Protein AF-A0A7S1BL38-F1 (afdb_monomer_lite)

Secondary structure (DSSP, 8-state):
-HHHHHHHHHHHHHHHHHHHHHHHHHHHHTTTTGGGTTTSS---PPPP-PPTTEEESSSS--SGGGEEEPTTEEEETTEEEE---S-PPPTTEEESSSS--SGGGEEEPTTEEEETTEEEE--PPPPP------

pLDDT: mean 82.07, std 13.53, range [48.16, 95.75]

Organism: NCBI:txid216773

Foldseek 3Di:
DVVVVVVVVVVVVVVVVVVVCVVVVVVVVVPVVVVPPVVPPPPCPDQDDAAPQWDACDPGDNANVRIDGHPQWDDDPSHTHGNDLCDDEAPQWDACDPNCNDLVRIDGDPQWDDDPSHTDGDDDPPDPPPPPPD

Radius of gyration: 43.75 Å; chains: 1; bounding box: 130×23×107 Å

Sequence (134 aa):
DELKWKKTVFILFTVLFALVCLVIGSLYLFKDEIKTITTGLTNSQPPYQCPGNSSRTIAEPASFNDCNCYTGHQRENDKCTKFVEKYKCPSNSAPTTIETASSEDCDCYDGYQRENGKCTMIETPPEPDVDYNS

Structure (mmCIF, N/CA/C/O backbone):
data_AF-A0A7S1BL38-F1
#
_entry.id   AF-A0A7S1BL38-F1
#
loop_
_atom_site.group_PDB
_atom_site.id
_atom_site.type_symbol
_atom_site.label_atom_id
_atom_site.label_alt_id
_atom_site.label_comp_id
_atom_site.label_asym_id
_atom_site.label_entity_id
_atom_site.label_seq_id
_atom_site.pdbx_PDB_ins_code
_atom_site.Cartn_x
_atom_site.Cartn_y
_atom_site.Cartn_z
_atom_site.occupancy
_atom_site.B_iso_or_equiv
_atom_site.auth_seq_id
_atom_site.auth_comp_id
_atom_site.auth_asym_id
_atom_site.auth_atom_id
_atom_site.pdbx_PDB_model_num
ATOM 1 N N . ASP A 1 1 ? 76.730 8.665 -55.260 1.00 69.12 1 ASP A N 1
ATOM 2 C CA . ASP A 1 1 ? 75.263 8.501 -55.414 1.00 69.12 1 ASP A CA 1
ATOM 3 C C . ASP A 1 1 ? 74.547 7.777 -54.275 1.00 69.12 1 ASP A C 1
ATOM 5 O O . ASP A 1 1 ? 73.385 8.076 -54.018 1.00 69.12 1 ASP A O 1
ATOM 9 N N . GLU A 1 2 ? 75.224 6.920 -53.509 1.00 75.44 2 GLU A N 1
ATOM 10 C CA . GLU A 1 2 ? 74.618 6.151 -52.407 1.00 75.44 2 GLU A CA 1
ATOM 11 C C . GLU A 1 2 ? 73.951 7.015 -51.309 1.00 75.44 2 GLU A C 1
ATOM 13 O O . GLU A 1 2 ? 72.876 6.692 -50.804 1.00 75.44 2 GLU A O 1
ATOM 18 N N . LEU A 1 3 ? 74.543 8.170 -50.978 1.00 76.62 3 LEU A N 1
ATOM 19 C CA . LEU A 1 3 ? 74.015 9.080 -49.954 1.00 76.62 3 LEU A CA 1
ATOM 20 C C . LEU A 1 3 ? 72.719 9.793 -50.387 1.00 76.62 3 LEU A C 1
ATOM 22 O O . LEU A 1 3 ? 71.887 10.115 -49.540 1.00 76.62 3 LEU A O 1
ATOM 26 N N . LYS A 1 4 ? 72.527 10.032 -51.694 1.00 79.38 4 LYS A N 1
ATOM 27 C CA . LYS A 1 4 ? 71.291 10.637 -52.221 1.00 79.38 4 LYS A CA 1
ATOM 28 C C . LYS A 1 4 ? 70.135 9.646 -52.131 1.00 79.38 4 LYS A C 1
ATOM 30 O O . LYS A 1 4 ? 69.072 10.007 -51.640 1.00 79.38 4 LYS A O 1
ATOM 35 N N . TRP A 1 5 ? 70.378 8.388 -52.499 1.00 83.69 5 TRP A N 1
ATOM 36 C CA . TRP A 1 5 ? 69.370 7.333 -52.422 1.00 83.69 5 TRP A CA 1
ATOM 37 C C . TRP A 1 5 ? 68.932 7.049 -50.977 1.00 83.69 5 TRP A C 1
ATOM 39 O O . TRP A 1 5 ? 67.735 7.008 -50.705 1.00 83.69 5 TRP A O 1
ATOM 49 N N . LYS A 1 6 ? 69.870 6.990 -50.017 1.00 84.88 6 LYS A N 1
ATOM 50 C CA . LYS A 1 6 ? 69.536 6.821 -48.587 1.00 84.88 6 LYS A CA 1
ATOM 51 C C . LYS A 1 6 ? 68.657 7.952 -48.044 1.00 84.88 6 LYS A C 1
ATOM 53 O O . LYS A 1 6 ? 67.711 7.683 -47.310 1.00 84.88 6 LYS A O 1
ATOM 58 N N . LYS A 1 7 ? 68.922 9.206 -48.432 1.00 84.94 7 LYS A N 1
ATOM 59 C CA . LYS A 1 7 ? 68.089 10.356 -48.034 1.00 84.94 7 LYS A CA 1
ATOM 60 C C . LYS A 1 7 ? 66.689 10.280 -48.640 1.00 84.94 7 LYS A C 1
ATOM 62 O O . LYS A 1 7 ? 65.720 10.511 -47.929 1.00 84.94 7 LYS A O 1
ATOM 67 N N . THR A 1 8 ? 66.571 9.912 -49.914 1.00 89.44 8 THR A N 1
ATOM 68 C CA . THR A 1 8 ? 65.267 9.747 -50.571 1.00 89.44 8 THR A CA 1
ATOM 69 C C . THR A 1 8 ? 64.448 8.627 -49.934 1.00 89.44 8 THR A C 1
ATOM 71 O O . THR A 1 8 ? 63.275 8.831 -49.639 1.00 89.44 8 THR A O 1
ATOM 74 N N . VAL A 1 9 ? 65.062 7.474 -49.651 1.00 88.56 9 VAL A N 1
ATOM 75 C CA . VAL A 1 9 ? 64.390 6.352 -48.975 1.00 88.56 9 VAL A CA 1
ATOM 76 C C . VAL A 1 9 ? 63.947 6.747 -47.567 1.00 88.56 9 VAL A C 1
ATOM 78 O O . VAL A 1 9 ? 62.822 6.446 -47.177 1.00 88.56 9 VAL A O 1
ATOM 81 N N . PHE A 1 10 ? 64.784 7.478 -46.827 1.00 88.44 10 PHE A N 1
ATOM 82 C CA . PHE A 1 10 ? 64.434 7.955 -45.491 1.00 88.44 10 PHE A CA 1
ATOM 83 C C . PHE A 1 10 ? 63.239 8.918 -45.518 1.00 88.44 10 PHE A C 1
ATOM 85 O O . PHE A 1 10 ? 62.321 8.766 -44.721 1.00 88.44 10 PHE A O 1
ATOM 92 N N . ILE A 1 11 ? 63.205 9.857 -46.471 1.00 90.75 11 ILE A N 1
ATOM 93 C CA . ILE A 1 11 ? 62.085 10.799 -46.634 1.00 90.75 11 ILE A CA 1
ATOM 94 C C . ILE A 1 11 ? 60.797 10.065 -47.029 1.00 90.75 11 ILE A C 1
ATOM 96 O O . ILE A 1 11 ? 59.732 10.352 -46.493 1.00 90.75 11 ILE A O 1
ATOM 100 N N . LEU A 1 12 ? 60.874 9.090 -47.938 1.00 90.44 12 LEU A N 1
ATOM 101 C CA . LEU A 1 12 ? 59.700 8.303 -48.322 1.00 90.44 12 LEU A CA 1
ATOM 102 C C . LEU A 1 12 ? 59.161 7.485 -47.143 1.00 90.44 12 LEU A C 1
ATOM 104 O O . LEU A 1 12 ? 57.949 7.412 -46.955 1.00 90.44 12 LEU A O 1
ATOM 108 N N . PHE A 1 13 ? 60.047 6.919 -46.319 1.00 90.69 13 PHE A N 1
ATOM 109 C CA . PHE A 1 13 ? 59.653 6.153 -45.142 1.00 90.69 13 PHE A CA 1
ATOM 110 C C . PHE A 1 13 ? 58.996 7.031 -44.070 1.00 90.69 13 PHE A C 1
ATOM 112 O O . PHE A 1 13 ? 57.972 6.644 -43.511 1.00 90.69 13 PHE A O 1
ATOM 119 N N . THR A 1 14 ? 59.525 8.231 -43.809 1.00 89.56 14 THR A N 1
ATOM 120 C CA . THR A 1 14 ? 58.921 9.151 -42.832 1.00 89.56 14 THR A CA 1
ATOM 121 C C . THR A 1 14 ? 57.570 9.686 -43.298 1.00 89.56 14 THR A C 1
ATOM 123 O O . THR A 1 14 ? 56.646 9.770 -42.490 1.00 89.56 14 THR A O 1
ATOM 126 N N . VAL A 1 15 ? 57.413 9.983 -44.592 1.00 92.56 15 VAL A N 1
ATOM 127 C CA . VAL A 1 15 ? 56.125 10.407 -45.167 1.00 92.56 15 VAL A CA 1
ATOM 128 C C . VAL A 1 15 ? 55.100 9.275 -45.104 1.00 92.56 15 VAL A C 1
ATOM 130 O O . VAL A 1 15 ? 53.965 9.502 -44.689 1.00 92.56 15 VAL A O 1
ATOM 133 N N . LEU A 1 16 ? 55.496 8.044 -45.446 1.00 91.81 16 LEU A N 1
ATOM 134 C CA . LEU A 1 16 ? 54.619 6.876 -45.350 1.00 91.81 16 LEU A CA 1
ATOM 135 C C . LEU A 1 16 ? 54.170 6.638 -43.902 1.00 91.81 16 LEU A C 1
ATOM 137 O O . LEU A 1 16 ? 52.984 6.445 -43.648 1.00 91.81 16 LEU A O 1
ATOM 141 N N . PHE A 1 17 ? 55.103 6.702 -42.951 1.00 89.00 17 PHE A N 1
ATOM 142 C CA . PHE A 1 17 ? 54.802 6.528 -41.533 1.00 89.00 17 PHE A CA 1
ATOM 143 C C . PHE A 1 17 ? 53.845 7.611 -41.015 1.00 89.00 17 PHE A C 1
ATOM 145 O O . PHE A 1 17 ? 52.877 7.294 -40.330 1.00 89.00 17 PHE A O 1
ATOM 152 N N . ALA A 1 18 ? 54.051 8.873 -41.403 1.00 89.62 18 ALA A N 1
ATOM 153 C CA . ALA A 1 18 ? 53.160 9.971 -41.035 1.00 89.62 18 ALA A CA 1
ATOM 154 C C . ALA A 1 18 ? 51.734 9.778 -41.585 1.00 89.62 18 ALA A C 1
ATOM 156 O O . ALA A 1 18 ? 50.765 9.991 -40.858 1.00 89.62 18 ALA A O 1
ATOM 157 N N . LEU A 1 19 ? 51.591 9.321 -42.834 1.00 90.19 19 LEU A N 1
ATOM 158 C CA . LEU A 1 19 ? 50.282 9.022 -43.428 1.00 90.19 19 LEU A CA 1
ATOM 159 C C . LEU A 1 19 ? 49.582 7.860 -42.714 1.00 90.19 19 LEU A C 1
ATOM 161 O O . LEU A 1 19 ? 48.391 7.952 -42.422 1.00 90.19 19 LEU A O 1
ATOM 165 N N . VAL A 1 20 ? 50.318 6.798 -42.376 1.00 90.62 20 VAL A N 1
ATOM 166 C CA . VAL A 1 20 ? 49.786 5.668 -41.602 1.00 90.62 20 VAL A CA 1
ATOM 167 C C . VAL A 1 20 ? 49.323 6.132 -40.218 1.00 90.62 20 VAL A C 1
ATOM 169 O O . VAL A 1 20 ? 48.214 5.797 -39.808 1.00 90.62 20 VAL A O 1
ATOM 172 N N . CYS A 1 21 ? 50.110 6.958 -39.525 1.00 86.38 21 CYS A N 1
ATOM 173 C CA . CYS A 1 21 ? 49.725 7.541 -38.240 1.00 86.38 21 CYS A CA 1
ATOM 174 C C . CYS A 1 21 ? 48.474 8.423 -38.334 1.00 86.38 21 CYS A C 1
ATOM 176 O O . CYS A 1 21 ? 47.640 8.362 -37.435 1.00 86.38 21 CYS A O 1
ATOM 178 N N . LEU A 1 22 ? 48.310 9.206 -39.406 1.00 84.81 22 LEU A N 1
ATOM 179 C CA . LEU A 1 22 ? 47.111 10.023 -39.616 1.00 84.81 22 LEU A CA 1
ATOM 180 C C . LEU A 1 22 ? 45.867 9.155 -39.835 1.00 84.81 22 LEU A C 1
ATOM 182 O O . LEU A 1 22 ? 44.858 9.369 -39.171 1.00 84.81 22 LEU A O 1
ATOM 186 N N . VAL A 1 23 ? 45.950 8.135 -40.695 1.00 84.31 23 VAL A N 1
ATOM 187 C CA . VAL A 1 23 ? 44.824 7.222 -40.959 1.00 84.31 23 VAL A CA 1
ATOM 188 C C . VAL A 1 23 ? 44.440 6.446 -39.699 1.00 84.31 23 VAL A C 1
ATOM 190 O O . VAL A 1 23 ? 43.263 6.372 -39.346 1.00 84.31 23 VAL A O 1
ATOM 193 N N . ILE A 1 24 ? 45.429 5.900 -38.988 1.00 80.44 24 ILE A N 1
ATOM 194 C CA . ILE A 1 24 ? 45.207 5.148 -37.751 1.00 80.44 24 ILE A CA 1
ATOM 195 C C . ILE A 1 24 ? 44.668 6.069 -36.644 1.00 80.44 24 ILE A C 1
ATOM 197 O O . ILE A 1 24 ? 43.720 5.698 -35.957 1.00 80.44 24 ILE A O 1
ATOM 201 N N . GLY A 1 25 ? 45.214 7.278 -36.490 1.00 76.81 25 GLY A N 1
ATOM 202 C CA . GLY A 1 25 ? 44.745 8.270 -35.518 1.00 76.81 25 GLY A CA 1
ATOM 203 C C . GLY A 1 25 ? 43.297 8.700 -35.760 1.00 76.81 25 GLY A C 1
ATOM 204 O O . GLY A 1 25 ? 42.510 8.749 -34.816 1.00 76.81 25 GLY A O 1
ATOM 205 N N . SER A 1 26 ? 42.907 8.920 -37.021 1.00 74.69 26 SER A N 1
ATOM 206 C CA . SER A 1 26 ? 41.509 9.172 -37.391 1.00 74.69 26 SER A CA 1
ATOM 207 C C . SER A 1 26 ? 40.602 7.983 -37.054 1.00 74.69 26 SER A C 1
ATOM 209 O O . SER A 1 26 ? 39.519 8.182 -36.513 1.00 74.69 26 SER A O 1
ATOM 211 N N . LEU A 1 27 ? 41.048 6.746 -37.289 1.00 66.44 27 LEU A N 1
ATOM 212 C CA . LEU A 1 27 ? 40.311 5.532 -36.909 1.00 66.44 27 LEU A CA 1
ATOM 213 C C . LEU A 1 27 ? 40.114 5.395 -35.391 1.00 66.44 27 LEU A C 1
ATOM 215 O O . LEU A 1 27 ? 39.056 4.941 -34.957 1.00 66.44 27 LEU A O 1
ATOM 219 N N . TYR A 1 28 ? 41.101 5.794 -34.582 1.00 66.12 28 TYR A N 1
ATOM 220 C CA . TYR A 1 28 ? 40.964 5.797 -33.123 1.00 66.12 28 TYR A CA 1
ATOM 221 C C . TYR A 1 28 ? 40.004 6.885 -32.631 1.00 66.12 28 TYR A C 1
ATOM 223 O O . TYR A 1 28 ? 39.190 6.599 -31.758 1.00 66.12 28 TYR A O 1
ATOM 231 N N . LEU A 1 29 ? 40.022 8.080 -33.234 1.00 60.00 29 LEU A N 1
ATOM 232 C CA . LEU A 1 29 ? 39.081 9.157 -32.895 1.00 60.00 29 LEU A CA 1
ATOM 233 C C . LEU A 1 29 ? 37.619 8.798 -33.215 1.00 60.00 29 LEU A C 1
ATOM 235 O O . LEU A 1 29 ? 36.723 9.199 -32.482 1.00 60.00 29 LEU A O 1
ATOM 239 N N . PHE A 1 30 ? 37.364 7.985 -34.245 1.00 55.50 30 PHE A N 1
ATOM 240 C CA . PHE A 1 30 ? 36.009 7.523 -34.580 1.00 55.50 30 PHE A CA 1
ATOM 241 C C . PHE A 1 30 ? 35.481 6.382 -33.693 1.00 55.50 30 PHE A C 1
ATOM 243 O O . PHE A 1 30 ? 34.293 6.061 -33.751 1.00 55.50 30 PHE A O 1
ATOM 250 N N . LYS A 1 31 ? 36.321 5.741 -32.870 1.00 55.09 31 LYS A N 1
ATOM 251 C CA . LYS A 1 31 ? 35.898 4.581 -32.066 1.00 55.09 31 LYS A CA 1
ATOM 252 C C . LYS A 1 31 ? 35.133 4.968 -30.796 1.00 55.09 31 LYS A C 1
ATOM 254 O O . LYS A 1 31 ? 34.342 4.159 -30.308 1.00 55.09 31 LYS A O 1
ATOM 259 N N . ASP A 1 32 ? 35.319 6.189 -30.300 1.00 53.81 32 ASP A N 1
ATOM 260 C CA . ASP A 1 32 ? 34.700 6.645 -29.051 1.00 53.81 32 ASP A CA 1
ATOM 261 C C . ASP A 1 32 ? 33.275 7.203 -29.230 1.00 53.81 32 ASP A C 1
ATOM 263 O O . ASP A 1 32 ? 32.507 7.198 -28.270 1.00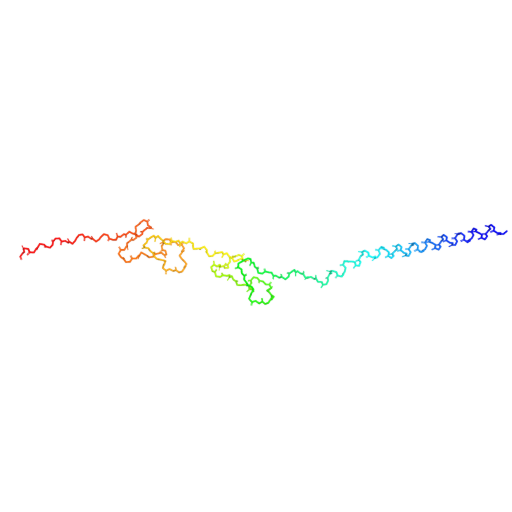 53.81 32 ASP A O 1
ATOM 267 N N . GLU A 1 33 ? 32.849 7.560 -30.449 1.00 53.25 33 GLU A N 1
ATOM 268 C CA . GLU A 1 33 ? 31.472 8.034 -30.695 1.00 53.25 33 GLU A CA 1
ATOM 269 C C . GLU A 1 33 ? 30.453 6.912 -30.978 1.00 53.25 33 GLU A C 1
ATOM 271 O O . GLU A 1 33 ? 29.252 7.098 -30.778 1.00 53.25 33 GLU A O 1
ATOM 276 N N . ILE A 1 34 ? 30.887 5.708 -31.374 1.00 53.75 34 ILE A N 1
ATOM 277 C CA . ILE A 1 34 ? 29.954 4.606 -31.703 1.00 53.75 34 ILE A CA 1
ATOM 278 C C . ILE A 1 34 ? 29.446 3.879 -30.443 1.00 53.75 34 ILE A C 1
ATOM 280 O O . ILE A 1 34 ? 28.415 3.205 -30.480 1.00 53.75 34 ILE A O 1
ATOM 284 N N . LYS A 1 35 ? 30.092 4.056 -29.282 1.00 51.72 35 LYS A N 1
ATOM 285 C CA . LYS A 1 35 ? 29.605 3.475 -28.015 1.00 51.72 35 LYS A CA 1
ATOM 286 C C . LYS A 1 35 ? 28.278 4.070 -27.530 1.00 51.72 35 LYS A C 1
ATOM 288 O O . LYS A 1 35 ? 27.624 3.444 -26.702 1.00 51.72 35 LYS A O 1
ATOM 293 N N . THR A 1 36 ? 27.866 5.220 -28.057 1.00 48.66 36 THR A N 1
ATOM 294 C CA . THR A 1 36 ? 26.677 5.945 -27.582 1.00 48.66 36 THR A CA 1
ATOM 295 C C . THR A 1 36 ? 25.423 5.665 -28.419 1.00 48.66 36 THR A C 1
ATOM 297 O O . THR A 1 36 ? 24.316 5.950 -27.977 1.00 48.66 36 THR A O 1
ATOM 300 N N . ILE A 1 37 ? 25.551 5.070 -29.612 1.00 51.44 37 ILE A N 1
ATOM 301 C CA . ILE A 1 37 ? 24.402 4.866 -30.517 1.00 51.44 37 ILE A CA 1
ATOM 302 C C . ILE A 1 37 ? 23.727 3.501 -30.292 1.00 51.44 37 ILE A C 1
ATOM 304 O O . ILE A 1 37 ? 22.515 3.375 -30.456 1.00 51.44 37 ILE A O 1
ATOM 308 N N . THR A 1 38 ? 24.454 2.487 -29.812 1.00 48.38 38 THR A N 1
ATOM 309 C CA . THR A 1 38 ? 23.863 1.160 -29.533 1.00 48.38 38 THR A CA 1
ATOM 310 C C . THR A 1 38 ? 23.076 1.110 -28.216 1.00 48.38 38 THR A C 1
ATOM 312 O O . THR A 1 38 ? 22.296 0.188 -28.003 1.00 48.38 38 THR A O 1
ATOM 315 N N . THR A 1 39 ? 23.207 2.111 -27.342 1.00 48.91 39 THR A N 1
ATOM 316 C CA . THR A 1 39 ? 22.410 2.231 -26.106 1.00 48.91 39 THR A CA 1
ATOM 317 C C . THR A 1 39 ? 21.172 3.124 -26.261 1.00 48.91 39 THR A C 1
ATOM 319 O O . THR A 1 39 ? 20.431 3.302 -25.300 1.00 48.91 39 THR A O 1
ATOM 322 N N . GLY A 1 40 ? 20.910 3.661 -27.461 1.00 48.16 40 GLY A N 1
ATOM 323 C CA . GLY A 1 40 ? 19.794 4.578 -27.731 1.00 48.16 40 GLY A CA 1
ATOM 324 C C . GLY A 1 40 ? 18.488 3.935 -28.221 1.00 48.16 40 GLY A C 1
ATOM 325 O O . GLY A 1 40 ? 17.488 4.636 -28.337 1.00 48.16 40 GLY A O 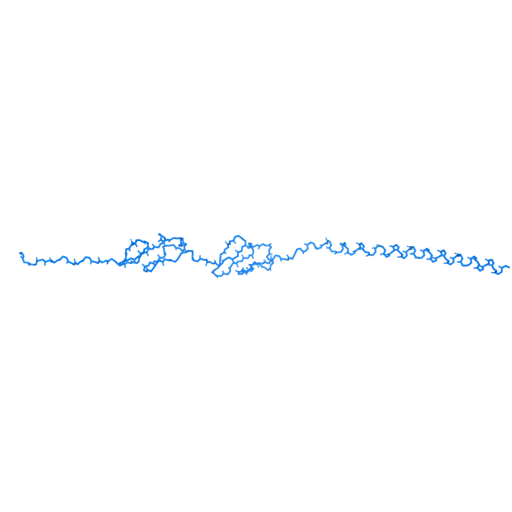1
ATOM 326 N N . LEU A 1 41 ? 18.463 2.626 -28.513 1.00 51.81 41 LEU A N 1
ATOM 327 C CA . LEU A 1 41 ? 17.259 1.926 -29.011 1.00 51.81 41 LEU A CA 1
ATOM 328 C C . LEU A 1 41 ? 16.530 1.083 -27.965 1.00 51.81 41 LEU A C 1
ATOM 330 O O . LEU A 1 41 ? 15.456 0.554 -28.239 1.00 51.81 41 LEU A O 1
ATOM 334 N N . THR A 1 42 ? 17.048 1.010 -26.746 1.00 50.72 42 THR A N 1
ATOM 335 C CA . THR A 1 42 ? 16.258 0.559 -25.607 1.00 50.72 42 THR A CA 1
ATOM 336 C C . THR A 1 42 ? 16.124 1.739 -24.669 1.00 50.72 42 THR A C 1
ATOM 338 O O . THR A 1 42 ? 16.883 1.882 -23.712 1.00 50.72 42 THR A O 1
ATOM 341 N N . ASN A 1 43 ? 15.110 2.571 -24.913 1.00 52.12 43 ASN A N 1
ATOM 342 C CA . ASN A 1 43 ? 14.457 3.327 -23.847 1.00 52.12 43 ASN A CA 1
ATOM 343 C C . ASN A 1 43 ? 13.777 2.317 -22.897 1.00 52.12 43 ASN A C 1
ATOM 345 O O . ASN A 1 43 ? 12.561 2.287 -22.749 1.00 52.12 43 ASN A O 1
ATOM 349 N N . SER A 1 44 ? 14.558 1.384 -22.345 1.00 61.12 44 SER A N 1
ATOM 350 C CA . SER A 1 44 ? 14.107 0.410 -21.374 1.00 61.12 44 SER A CA 1
ATOM 351 C C . SER A 1 44 ? 14.207 1.107 -20.036 1.00 61.12 44 SER A C 1
ATOM 353 O O . SER A 1 44 ? 15.146 0.896 -19.263 1.00 61.12 44 SER A O 1
ATOM 355 N N . GLN A 1 45 ? 13.239 1.982 -19.766 1.00 65.62 45 GLN A N 1
ATOM 356 C CA . GLN A 1 45 ? 12.912 2.211 -18.372 1.00 65.62 45 GLN A CA 1
ATOM 357 C C . GLN A 1 45 ? 12.718 0.835 -17.723 1.00 65.62 45 GLN A C 1
ATOM 359 O O . GLN A 1 45 ? 12.141 -0.059 -18.358 1.00 65.62 45 GLN A O 1
ATOM 364 N N . PRO A 1 46 ? 13.264 0.618 -16.516 1.00 77.50 46 PRO A N 1
ATOM 365 C CA . PRO A 1 46 ? 13.053 -0.641 -15.828 1.00 77.50 46 PRO A CA 1
ATOM 366 C C . PRO A 1 46 ? 11.543 -0.906 -15.759 1.00 77.50 46 PRO A C 1
ATOM 368 O O . PRO A 1 46 ? 10.780 0.045 -15.552 1.00 77.50 46 PRO A O 1
ATOM 371 N N . PRO A 1 47 ? 11.105 -2.160 -15.970 1.00 83.88 47 PRO A N 1
ATOM 372 C CA . PRO A 1 47 ? 9.690 -2.491 -15.912 1.00 83.88 47 PRO A CA 1
ATOM 373 C C . PRO A 1 47 ? 9.133 -2.022 -14.571 1.00 83.88 47 PRO A C 1
ATOM 375 O O . PRO A 1 47 ? 9.788 -2.177 -13.534 1.00 83.88 47 PRO A O 1
ATOM 378 N N . TYR A 1 48 ? 7.953 -1.405 -14.608 1.00 90.81 48 TYR A N 1
ATOM 379 C CA . TYR A 1 48 ? 7.314 -0.888 -13.409 1.00 90.81 48 TYR A CA 1
ATOM 380 C C . TYR A 1 48 ? 7.162 -2.019 -12.382 1.00 90.81 48 TYR A C 1
ATOM 382 O O . TYR A 1 48 ? 6.816 -3.151 -12.717 1.00 90.81 48 TYR A O 1
ATOM 390 N N . GLN A 1 49 ? 7.467 -1.723 -11.119 1.00 93.75 49 GLN A N 1
ATOM 391 C CA . GLN A 1 49 ? 7.345 -2.678 -10.023 1.00 93.75 49 GLN A CA 1
ATOM 392 C C . GLN A 1 49 ? 6.280 -2.197 -9.051 1.00 93.75 49 GLN A C 1
ATOM 394 O O . GLN A 1 49 ? 6.267 -1.033 -8.648 1.00 93.75 49 GLN A O 1
ATOM 399 N N . CYS A 1 50 ? 5.404 -3.118 -8.659 1.00 93.56 50 CYS A N 1
ATOM 400 C CA . CYS A 1 50 ? 4.395 -2.849 -7.651 1.00 93.56 50 CYS A CA 1
ATOM 401 C C . CYS A 1 50 ? 5.053 -2.424 -6.323 1.00 93.56 50 CYS A C 1
ATOM 403 O O . CYS A 1 50 ? 6.074 -2.998 -5.931 1.00 93.56 50 CYS A O 1
ATOM 405 N N . PRO A 1 51 ? 4.489 -1.428 -5.617 1.00 93.25 51 PRO A N 1
ATOM 406 C CA . PRO A 1 51 ? 5.048 -0.935 -4.365 1.00 93.25 51 PRO A CA 1
ATOM 407 C C . PRO A 1 51 ? 4.970 -1.989 -3.249 1.00 93.25 51 PRO A C 1
ATOM 409 O O . PRO A 1 51 ? 4.289 -3.010 -3.361 1.00 93.25 51 PRO A O 1
ATOM 412 N N . GLY A 1 52 ? 5.647 -1.730 -2.129 1.00 94.00 52 GLY A N 1
ATOM 413 C CA . GLY A 1 52 ? 5.576 -2.600 -0.952 1.00 94.00 52 GLY A CA 1
ATOM 414 C C . GLY A 1 52 ? 4.133 -2.865 -0.496 1.00 94.00 52 GLY A C 1
ATOM 415 O O . GLY A 1 52 ? 3.255 -2.017 -0.652 1.00 94.00 52 GLY A O 1
ATOM 416 N N . ASN A 1 53 ? 3.901 -4.047 0.081 1.00 94.56 53 ASN A N 1
ATOM 417 C CA . ASN A 1 53 ? 2.587 -4.529 0.535 1.00 94.56 53 ASN A CA 1
ATOM 418 C C . ASN A 1 53 ? 1.528 -4.675 -0.573 1.00 94.56 53 ASN A C 1
ATOM 420 O O . ASN A 1 53 ? 0.325 -4.593 -0.313 1.00 94.56 53 ASN A O 1
ATOM 424 N N . SER A 1 54 ? 1.972 -4.909 -1.806 1.00 95.50 54 SER A N 1
ATOM 425 C CA . SER A 1 54 ? 1.102 -5.175 -2.945 1.00 95.50 54 SER A CA 1
ATOM 426 C C . SER A 1 54 ? 1.624 -6.329 -3.798 1.00 95.50 54 SER A C 1
ATOM 428 O O . SER A 1 54 ? 2.770 -6.763 -3.658 1.00 95.50 54 SER A O 1
ATOM 430 N N . SER A 1 55 ? 0.762 -6.842 -4.669 1.00 95.44 55 SER A N 1
ATOM 431 C CA . SER A 1 55 ? 1.060 -7.913 -5.617 1.00 95.44 55 SER A CA 1
ATOM 432 C C . SER A 1 55 ? 0.584 -7.537 -7.011 1.00 95.44 55 SER A C 1
ATOM 434 O O . SER A 1 55 ? -0.427 -6.857 -7.162 1.00 95.44 55 SER A O 1
ATOM 436 N N . ARG A 1 56 ? 1.313 -7.979 -8.036 1.00 95.25 56 ARG A N 1
ATOM 437 C CA . ARG A 1 56 ? 0.923 -7.772 -9.434 1.00 95.25 56 ARG A CA 1
ATOM 438 C C . ARG A 1 56 ? -0.333 -8.582 -9.768 1.00 95.25 56 ARG A C 1
ATOM 440 O O . ARG A 1 56 ? -0.409 -9.760 -9.423 1.00 95.25 56 ARG A O 1
ATOM 447 N N . THR A 1 57 ? -1.291 -7.963 -10.449 1.00 94.62 57 THR A N 1
ATOM 448 C CA . THR A 1 57 ? -2.491 -8.642 -10.971 1.00 94.62 57 THR A CA 1
ATOM 449 C C . THR A 1 57 ? -2.248 -9.246 -12.353 1.00 94.62 57 THR A C 1
ATOM 451 O O . THR A 1 57 ? -2.907 -10.212 -12.729 1.00 94.62 57 THR A O 1
ATOM 454 N N . ILE A 1 58 ? -1.264 -8.714 -13.082 1.00 93.50 58 ILE A N 1
ATOM 455 C CA . ILE A 1 58 ? -0.823 -9.175 -14.402 1.00 93.50 58 ILE A CA 1
ATOM 456 C C . ILE A 1 58 ? 0.682 -9.478 -14.400 1.00 93.50 58 ILE A C 1
ATOM 458 O O . ILE A 1 58 ? 1.406 -9.107 -13.476 1.00 93.50 58 ILE A O 1
ATOM 462 N N . ALA A 1 59 ? 1.168 -10.178 -15.428 1.00 91.06 59 ALA A N 1
ATOM 463 C CA . ALA A 1 59 ? 2.568 -10.605 -15.511 1.00 91.06 59 ALA A CA 1
ATOM 464 C C . ALA A 1 59 ? 3.552 -9.420 -15.535 1.00 91.06 59 ALA A C 1
ATOM 466 O O . ALA A 1 59 ? 4.567 -9.447 -14.830 1.00 91.06 59 ALA A O 1
ATOM 467 N N . GLU A 1 60 ? 3.202 -8.387 -16.302 1.00 91.38 60 GLU A N 1
ATOM 468 C CA . GLU A 1 60 ? 3.999 -7.187 -16.546 1.00 91.38 60 GLU A CA 1
ATOM 469 C C . GLU A 1 60 ? 3.167 -5.951 -16.185 1.00 91.38 60 GLU A C 1
ATOM 471 O O . GLU A 1 60 ? 2.428 -5.439 -17.025 1.00 91.38 60 GLU A O 1
ATOM 476 N N . PRO A 1 61 ? 3.206 -5.505 -14.919 1.00 93.38 61 PRO A N 1
ATOM 477 C CA . PRO A 1 61 ? 2.476 -4.317 -14.512 1.00 93.38 61 PRO A CA 1
ATOM 478 C C . PRO A 1 61 ? 3.085 -3.086 -15.192 1.00 93.38 61 PRO A C 1
ATOM 480 O O . PRO A 1 61 ? 4.302 -2.910 -15.195 1.00 93.38 61 PRO A O 1
ATOM 483 N N . ALA A 1 62 ? 2.238 -2.233 -15.762 1.00 91.94 62 ALA A N 1
ATOM 484 C CA . ALA A 1 62 ? 2.648 -0.971 -16.374 1.00 91.94 62 ALA A CA 1
ATOM 485 C C . ALA A 1 62 ? 2.484 0.203 -15.399 1.00 91.94 62 ALA A C 1
ATOM 487 O O . ALA A 1 62 ? 3.123 1.244 -15.547 1.00 91.94 62 ALA A O 1
ATOM 488 N N . SER A 1 63 ? 1.612 0.042 -14.402 1.00 93.25 63 SER A N 1
ATOM 489 C CA . SER A 1 63 ? 1.261 1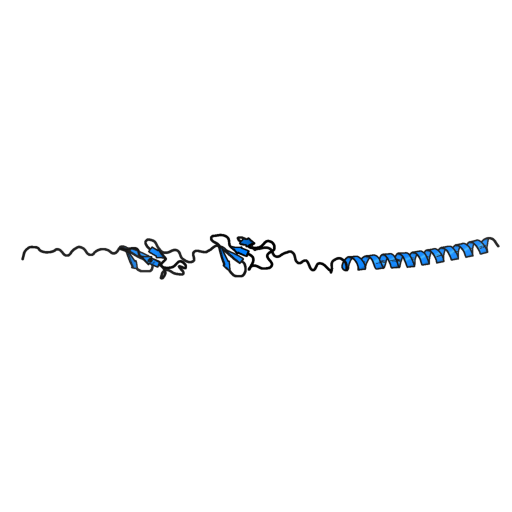.079 -13.441 1.00 93.25 63 SER A CA 1
ATOM 490 C C . SER A 1 63 ? 0.788 0.494 -12.113 1.00 93.25 63 SER A C 1
ATOM 492 O O . SER A 1 63 ? 0.571 -0.709 -11.974 1.00 93.25 63 SER A O 1
ATOM 494 N N . PHE A 1 64 ? 0.533 1.363 -11.134 1.00 94.00 64 PHE A N 1
ATOM 495 C CA . PHE A 1 64 ? -0.023 0.935 -9.853 1.00 94.00 64 PHE A CA 1
ATOM 496 C C . PHE A 1 64 ? -1.423 0.315 -9.985 1.00 94.00 64 PHE A C 1
ATOM 498 O O . PHE A 1 64 ? -1.858 -0.393 -9.083 1.00 94.00 64 PHE A O 1
ATOM 505 N N . ASN A 1 65 ? -2.155 0.590 -11.075 1.00 94.25 65 ASN A N 1
ATOM 506 C CA . ASN A 1 65 ? -3.477 -0.006 -11.320 1.00 94.25 65 ASN A CA 1
ATOM 507 C C . ASN A 1 65 ? -3.396 -1.510 -11.586 1.00 94.25 65 ASN A C 1
ATOM 509 O O . ASN A 1 65 ? -4.371 -2.225 -11.380 1.00 94.25 65 ASN A O 1
ATOM 513 N N . ASP A 1 66 ? -2.213 -1.978 -11.970 1.00 94.94 66 ASP A N 1
ATOM 514 C CA . ASP A 1 66 ? -1.905 -3.379 -12.225 1.00 94.94 66 ASP A CA 1
ATOM 515 C C . ASP A 1 66 ? -1.409 -4.096 -10.955 1.00 94.94 66 ASP A C 1
ATOM 517 O O . ASP A 1 66 ? -0.829 -5.185 -11.009 1.00 94.94 66 ASP A O 1
ATOM 521 N N . CYS A 1 67 ? -1.611 -3.469 -9.794 1.00 95.75 67 CYS A N 1
ATOM 522 C CA . CYS A 1 67 ? -1.209 -3.963 -8.488 1.00 95.75 67 CYS A CA 1
ATOM 523 C C . CY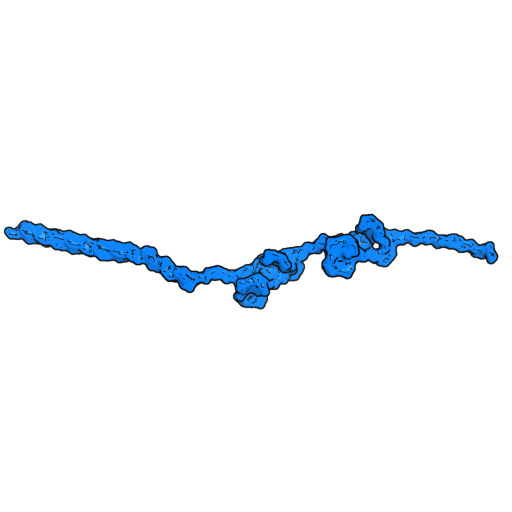S A 1 67 ? -2.415 -4.005 -7.545 1.00 95.75 67 CYS A C 1
ATOM 525 O O . CYS A 1 67 ? -3.236 -3.090 -7.514 1.00 95.75 67 CYS A O 1
ATOM 527 N N . ASN A 1 68 ? -2.490 -5.051 -6.728 1.00 95.38 68 ASN A N 1
ATOM 528 C CA . ASN A 1 68 ? -3.491 -5.211 -5.684 1.00 95.38 68 ASN A CA 1
ATOM 529 C C . ASN A 1 68 ? -2.826 -5.198 -4.303 1.00 95.38 68 ASN A C 1
ATOM 531 O O . ASN A 1 68 ? -1.825 -5.892 -4.094 1.00 95.38 68 ASN A O 1
ATOM 535 N N . CYS A 1 69 ? -3.364 -4.422 -3.361 1.00 95.75 69 CYS A N 1
ATOM 536 C CA . CYS A 1 69 ? -2.850 -4.373 -1.992 1.00 95.75 69 CYS A CA 1
ATOM 537 C C . CYS A 1 69 ? -3.143 -5.690 -1.257 1.00 95.75 69 CYS A C 1
ATOM 539 O O . CYS A 1 69 ? -4.188 -6.308 -1.462 1.00 95.75 69 CYS A O 1
ATOM 541 N N . TYR A 1 70 ? -2.229 -6.129 -0.388 1.00 94.12 70 TYR A N 1
ATOM 542 C CA . TYR A 1 70 ? -2.487 -7.290 0.466 1.00 94.12 70 TYR A CA 1
ATOM 543 C C . TYR A 1 70 ? -3.589 -7.007 1.493 1.00 94.12 70 TYR A C 1
ATOM 545 O O . TYR A 1 70 ? -3.865 -5.857 1.835 1.00 94.12 70 TYR A O 1
ATOM 553 N N . THR A 1 71 ? -4.189 -8.069 2.036 1.00 86.81 71 THR A N 1
ATOM 554 C CA . THR A 1 71 ? -5.205 -7.976 3.092 1.00 86.81 71 THR A CA 1
ATOM 555 C C . THR A 1 71 ? -4.731 -7.086 4.247 1.00 86.81 71 THR A C 1
ATOM 557 O O . THR A 1 71 ? -3.585 -7.177 4.696 1.00 86.81 71 THR A O 1
ATOM 560 N N . GLY A 1 72 ? -5.612 -6.199 4.715 1.00 83.75 72 GLY A N 1
ATOM 561 C CA . GLY A 1 72 ? -5.296 -5.224 5.763 1.00 83.75 72 GLY A CA 1
ATOM 562 C C . GLY A 1 72 ? -4.490 -4.011 5.286 1.00 83.75 72 GLY A C 1
ATOM 563 O O . GLY A 1 72 ? -4.003 -3.256 6.124 1.00 83.75 72 GLY A O 1
ATOM 564 N N . HIS A 1 73 ? -4.335 -3.814 3.973 1.00 89.31 73 HIS A N 1
ATOM 565 C CA . HIS A 1 73 ? -3.785 -2.600 3.371 1.00 89.31 73 HIS A CA 1
ATOM 566 C C . HIS A 1 73 ? -4.789 -1.996 2.384 1.00 89.31 73 HIS A C 1
ATOM 568 O O . HIS A 1 73 ? -5.532 -2.722 1.727 1.00 89.31 73 HIS A O 1
ATOM 574 N N . GLN A 1 74 ? -4.794 -0.671 2.270 1.00 89.25 74 GLN A N 1
ATOM 575 C CA . GLN A 1 74 ? -5.647 0.083 1.358 1.00 89.25 74 GLN A CA 1
ATOM 576 C C . GLN A 1 74 ? -4.817 0.961 0.423 1.00 89.25 74 GLN A C 1
ATOM 578 O O . GLN A 1 74 ? -3.638 1.229 0.663 1.00 89.25 74 GLN A O 1
ATOM 583 N N . ARG A 1 75 ? -5.449 1.400 -0.665 1.00 90.94 75 ARG A N 1
ATOM 584 C CA . ARG A 1 75 ? -4.812 2.200 -1.707 1.00 90.94 75 ARG A CA 1
ATOM 585 C C . ARG A 1 75 ? -4.839 3.680 -1.334 1.00 90.94 75 ARG A C 1
ATOM 587 O O . ARG A 1 75 ? -5.913 4.254 -1.203 1.00 90.94 75 ARG A O 1
ATOM 594 N N . GLU A 1 76 ? -3.671 4.299 -1.197 1.00 89.38 76 GLU A N 1
ATOM 595 C CA . GLU A 1 76 ? -3.544 5.703 -0.797 1.00 89.38 76 GLU A CA 1
ATOM 596 C C . GLU A 1 76 ? -2.292 6.335 -1.426 1.00 89.38 76 GLU A C 1
ATOM 598 O O . GLU A 1 76 ? -1.184 5.837 -1.232 1.00 89.38 76 GLU A O 1
ATOM 603 N N . ASN A 1 77 ? -2.453 7.430 -2.183 1.00 88.69 77 ASN A N 1
ATOM 604 C CA . ASN A 1 77 ? -1.350 8.186 -2.810 1.00 88.69 77 ASN A CA 1
ATOM 605 C C . ASN A 1 77 ? -0.327 7.304 -3.556 1.00 88.69 77 ASN A C 1
ATOM 607 O O . ASN A 1 77 ? 0.878 7.373 -3.304 1.00 88.69 77 ASN A O 1
ATOM 611 N N . ASP A 1 78 ? -0.822 6.430 -4.432 1.00 88.25 78 ASP A N 1
ATOM 612 C CA . ASP A 1 78 ? -0.022 5.468 -5.201 1.00 88.25 78 ASP A CA 1
ATOM 613 C C . ASP A 1 78 ? 0.806 4.467 -4.376 1.00 88.25 78 ASP A C 1
ATOM 615 O O . ASP A 1 78 ? 1.812 3.917 -4.833 1.00 88.25 78 ASP A O 1
ATOM 619 N N . LYS A 1 79 ? 0.380 4.204 -3.138 1.00 91.81 79 LYS A N 1
ATOM 620 C CA . LYS A 1 79 ? 0.987 3.218 -2.2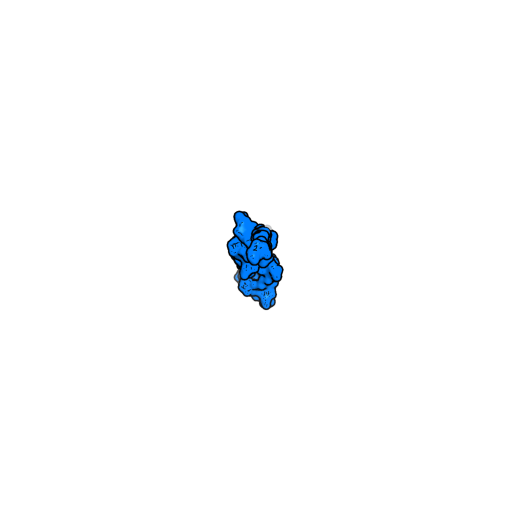42 1.00 91.81 79 LYS A CA 1
ATOM 621 C C . LYS A 1 79 ? -0.087 2.363 -1.580 1.00 91.81 79 LYS A C 1
ATOM 623 O O . LYS A 1 79 ? -1.255 2.740 -1.512 1.00 91.81 79 LYS A O 1
ATOM 628 N N . CYS A 1 80 ? 0.323 1.198 -1.089 1.00 92.19 80 CYS A N 1
ATOM 629 C CA . CYS A 1 80 ? -0.505 0.381 -0.211 1.00 92.19 80 CYS A CA 1
ATOM 630 C C . CYS A 1 80 ? -0.136 0.693 1.239 1.00 92.19 80 CYS A C 1
ATOM 632 O O . CYS A 1 80 ? 0.920 0.283 1.729 1.00 92.19 80 CYS A O 1
ATOM 634 N N . THR A 1 81 ? -0.989 1.457 1.914 1.00 90.44 81 THR A N 1
ATOM 635 C CA . THR A 1 81 ? -0.829 1.814 3.326 1.00 90.44 81 THR A CA 1
ATOM 636 C C . THR A 1 81 ? -1.598 0.817 4.181 1.00 90.44 81 THR A C 1
ATOM 638 O O . THR A 1 81 ? -2.613 0.268 3.757 1.00 90.44 81 THR A O 1
ATOM 641 N N . LYS A 1 82 ? -1.088 0.506 5.376 1.00 86.75 82 LYS A N 1
ATOM 642 C CA . LYS A 1 82 ? -1.808 -0.372 6.304 1.00 86.75 82 LYS A CA 1
ATOM 643 C C . LYS A 1 82 ? -3.147 0.278 6.635 1.00 86.75 82 LYS A C 1
ATOM 645 O O . LYS A 1 82 ? -3.185 1.483 6.871 1.00 86.75 82 LYS A O 1
ATOM 650 N N . PHE A 1 83 ? -4.211 -0.517 6.686 1.00 78.75 83 PHE A N 1
ATOM 651 C CA . PHE A 1 83 ? -5.489 -0.073 7.215 1.00 78.75 83 PHE A CA 1
ATOM 652 C C . PHE A 1 83 ? -5.250 0.371 8.657 1.00 78.75 83 PHE A C 1
ATOM 654 O O . PHE A 1 83 ? -4.974 -0.438 9.547 1.00 78.75 83 PHE A O 1
ATOM 661 N N . VAL A 1 84 ? -5.239 1.680 8.869 1.00 68.62 84 VAL A N 1
ATOM 662 C CA . VAL A 1 84 ? -5.282 2.231 10.211 1.00 68.62 84 VAL A CA 1
ATOM 663 C C . VAL A 1 84 ? -6.753 2.176 10.571 1.00 68.62 84 VAL A C 1
ATOM 665 O O . VAL A 1 84 ? -7.547 2.878 9.951 1.00 68.62 84 VAL A O 1
ATOM 668 N N . GLU A 1 85 ? -7.127 1.319 11.523 1.00 65.25 85 GLU A N 1
ATOM 669 C CA . GLU A 1 85 ? -8.408 1.467 12.216 1.00 65.25 85 GLU A CA 1
ATOM 670 C C . GLU A 1 85 ? -8.416 2.892 12.779 1.00 65.25 85 GLU A C 1
ATOM 672 O O . GLU A 1 85 ? -7.744 3.174 13.773 1.00 65.25 85 GLU A O 1
ATOM 677 N N . LYS A 1 86 ? -9.059 3.823 12.061 1.00 69.56 86 LYS A N 1
ATOM 678 C CA . LYS A 1 86 ? -8.980 5.259 12.361 1.00 69.56 86 LYS A CA 1
ATOM 679 C C . LYS A 1 86 ? -9.515 5.545 13.757 1.00 69.56 86 LYS A C 1
ATOM 681 O O . LYS A 1 86 ? -9.022 6.453 14.422 1.00 69.56 86 LYS A O 1
ATOM 686 N N . TYR A 1 87 ? -10.466 4.733 14.211 1.00 75.81 87 TYR A N 1
ATOM 687 C CA . TYR A 1 87 ? -11.073 4.880 15.512 1.00 75.81 87 TYR A CA 1
ATOM 688 C C . TYR A 1 87 ? -11.446 3.524 16.119 1.00 75.81 87 TYR A C 1
ATOM 690 O O . TYR A 1 87 ? -12.141 2.718 15.502 1.00 75.81 87 TYR A O 1
ATOM 698 N N . LYS A 1 88 ? -10.994 3.277 17.353 1.00 84.94 88 LYS A N 1
ATOM 699 C CA . LYS A 1 88 ? -11.475 2.157 18.168 1.00 84.94 88 LYS A CA 1
ATOM 700 C C . LYS A 1 88 ? -12.607 2.644 19.052 1.00 84.94 88 LYS A C 1
ATOM 702 O O . LYS A 1 88 ? -12.406 3.564 19.844 1.00 84.94 88 LYS A O 1
ATOM 707 N N . CYS A 1 89 ? -13.757 1.991 18.938 1.00 86.94 89 CYS A N 1
ATOM 708 C CA . CYS A 1 89 ? -14.890 2.270 19.802 1.00 86.94 89 CYS A CA 1
ATOM 709 C C . CYS A 1 89 ? -14.527 2.073 21.286 1.00 86.94 89 CYS A C 1
ATOM 711 O O . CYS A 1 89 ? -13.730 1.185 21.615 1.00 86.94 89 CYS A O 1
ATOM 713 N N . PRO A 1 90 ? -15.075 2.905 22.189 1.00 88.88 90 PRO A N 1
ATOM 714 C CA . PRO A 1 90 ? -14.861 2.758 23.623 1.00 88.88 90 PRO A CA 1
ATOM 715 C C . PRO A 1 90 ? -15.403 1.415 24.144 1.00 88.88 90 PRO A C 1
ATOM 717 O O . PRO A 1 90 ? -16.185 0.728 23.485 1.00 88.88 90 PRO A O 1
ATOM 720 N N . SER A 1 91 ? -15.005 1.024 25.356 1.00 92.19 91 SER A N 1
ATOM 721 C CA . SER A 1 91 ? -15.531 -0.190 25.993 1.00 92.19 91 SER A CA 1
ATOM 722 C C . SER A 1 91 ? -17.064 -0.191 26.028 1.00 92.19 91 SER A C 1
ATOM 724 O O . SER A 1 91 ? -17.678 0.850 26.258 1.00 92.19 91 SER A O 1
ATOM 726 N N . ASN A 1 92 ? -17.665 -1.370 25.847 1.00 93.44 92 ASN A N 1
ATOM 727 C CA . ASN A 1 92 ? -19.120 -1.579 25.795 1.00 93.44 92 ASN A CA 1
ATOM 728 C C . ASN A 1 92 ? -19.827 -0.880 24.620 1.00 93.44 92 ASN A C 1
ATOM 730 O O . ASN A 1 92 ? -20.994 -0.506 24.725 1.00 93.44 92 ASN A O 1
ATOM 734 N N . SER A 1 93 ? -19.120 -0.714 23.502 1.00 92.44 93 SER A N 1
ATOM 735 C CA . SER A 1 93 ? -19.704 -0.257 22.244 1.00 92.44 93 SER A CA 1
ATOM 736 C C . SER A 1 93 ? -19.148 -1.015 21.047 1.00 92.44 93 SER A C 1
ATOM 738 O O . SER A 1 93 ? -18.082 -1.634 21.131 1.00 92.44 93 SER A O 1
ATOM 740 N N . ALA A 1 94 ? -19.876 -0.959 19.937 1.00 89.44 94 ALA A N 1
ATOM 741 C CA . ALA A 1 94 ? -19.495 -1.534 18.656 1.00 89.44 94 ALA A CA 1
ATOM 742 C C . ALA A 1 94 ? -19.597 -0.481 17.544 1.00 89.44 94 ALA A C 1
ATOM 744 O O . ALA A 1 94 ? -20.426 0.423 17.640 1.00 89.44 94 ALA A O 1
ATOM 745 N N . PRO A 1 95 ? -18.770 -0.570 16.492 1.00 88.00 95 PRO A N 1
ATOM 746 C CA . PRO A 1 95 ? -18.882 0.332 15.356 1.00 88.00 95 PRO A CA 1
ATOM 747 C C . PRO A 1 95 ? -20.201 0.091 14.610 1.00 88.00 95 PRO A C 1
ATOM 749 O O . PRO A 1 95 ? -20.575 -1.055 14.358 1.00 88.00 95 PRO A O 1
ATOM 752 N N . THR A 1 96 ? -20.893 1.166 14.241 1.00 84.19 96 THR A N 1
ATOM 753 C CA . THR A 1 96 ? -22.137 1.104 13.454 1.00 84.19 96 THR A CA 1
ATOM 754 C C . THR A 1 96 ? -21.860 0.889 11.972 1.00 84.19 96 THR A C 1
ATOM 756 O O . THR A 1 96 ? -22.672 0.312 11.248 1.00 84.19 96 THR A O 1
ATOM 759 N N . THR A 1 97 ? -20.687 1.325 11.514 1.00 76.94 97 THR A N 1
ATOM 760 C CA . THR A 1 97 ? -20.225 1.181 10.137 1.00 76.94 97 THR A CA 1
ATOM 761 C C . THR A 1 97 ? -18.826 0.576 10.094 1.00 76.94 97 THR A C 1
ATOM 763 O O . THR A 1 97 ? -18.098 0.555 11.080 1.00 76.94 97 THR A O 1
ATOM 766 N N . ILE A 1 98 ? -18.434 0.068 8.926 1.00 66.94 98 ILE A N 1
ATOM 767 C CA . ILE A 1 98 ? -17.087 -0.481 8.702 1.00 66.94 98 ILE A CA 1
ATOM 768 C C . ILE A 1 98 ? -16.022 0.634 8.757 1.00 66.94 98 ILE A C 1
ATOM 770 O O . ILE A 1 98 ? -14.857 0.370 9.049 1.00 66.94 98 ILE A O 1
ATOM 774 N N . GLU A 1 99 ? -16.422 1.882 8.507 1.00 67.69 99 GLU A N 1
ATOM 775 C CA . GLU A 1 99 ? -15.552 3.056 8.502 1.00 67.69 99 GLU A CA 1
ATOM 776 C C . GLU A 1 99 ? -15.804 3.926 9.737 1.00 67.69 99 GLU A C 1
ATOM 778 O O . GLU A 1 99 ? -16.216 5.076 9.631 1.00 67.69 99 GLU A O 1
ATOM 783 N N . THR A 1 100 ? -15.539 3.387 10.926 1.00 65.00 100 THR A N 1
ATOM 784 C CA . THR A 1 100 ? -15.578 4.159 12.173 1.00 65.00 100 THR A CA 1
ATOM 785 C C . THR A 1 100 ? -14.534 5.275 12.123 1.00 65.00 100 THR A C 1
ATOM 787 O O . THR A 1 100 ? -13.326 5.027 12.222 1.00 65.00 100 THR A O 1
ATOM 790 N N . ALA A 1 101 ? -14.985 6.514 11.942 1.00 63.59 101 ALA A N 1
ATOM 791 C CA . ALA A 1 101 ? -14.129 7.689 11.876 1.00 63.59 101 ALA A CA 1
ATOM 792 C C . ALA A 1 101 ? -14.066 8.412 13.227 1.00 63.59 101 ALA A C 1
ATOM 794 O O . ALA A 1 101 ? -13.057 9.063 13.519 1.00 63.59 101 ALA A O 1
ATOM 795 N N . SER A 1 102 ? -15.103 8.281 14.061 1.00 75.69 102 SER A N 1
ATOM 796 C CA . SER A 1 102 ? -15.183 8.964 15.351 1.00 75.69 102 SER A CA 1
ATOM 797 C C . SER A 1 102 ? -16.017 8.222 16.405 1.00 75.69 102 SER A C 1
ATOM 799 O O . SER A 1 102 ? -16.518 7.120 16.186 1.00 75.69 102 SER A O 1
ATOM 801 N N . SER A 1 103 ? -16.145 8.831 17.592 1.00 77.94 103 SER A N 1
ATOM 802 C CA . SER A 1 103 ? -16.892 8.258 18.721 1.00 77.94 103 SER A CA 1
ATOM 803 C C . SER A 1 103 ? -18.380 8.121 18.430 1.00 77.94 103 SER A C 1
ATOM 805 O O . SER A 1 103 ? -19.055 7.272 19.009 1.00 77.94 103 SER A O 1
ATOM 807 N N . GLU A 1 104 ? -18.891 8.979 17.557 1.00 81.50 104 GLU A N 1
ATOM 808 C CA . GLU A 1 104 ? -20.282 9.060 17.133 1.00 81.50 104 GLU A CA 1
ATOM 809 C C . GLU A 1 104 ? -20.663 7.883 16.227 1.00 81.50 104 GLU A C 1
ATOM 811 O O . GLU A 1 104 ? -21.821 7.485 16.222 1.00 81.50 104 GLU A O 1
ATOM 816 N N . ASP A 1 105 ? -19.686 7.261 15.560 1.00 85.69 105 ASP A N 1
ATOM 817 C CA . ASP A 1 105 ? -19.879 6.080 14.709 1.00 85.69 105 ASP A CA 1
ATOM 818 C C . ASP A 1 105 ? -19.900 4.763 15.511 1.00 85.69 105 ASP A C 1
ATOM 820 O O . ASP A 1 105 ? -19.766 3.674 14.951 1.00 85.69 105 ASP A O 1
ATOM 824 N N . CYS A 1 106 ? -20.036 4.842 16.835 1.00 90.12 106 CYS A N 1
ATOM 825 C CA . CYS A 1 106 ? -20.128 3.690 17.727 1.00 90.12 106 CYS A CA 1
ATOM 826 C C . CYS A 1 106 ? -21.509 3.642 18.388 1.00 90.12 106 CYS A C 1
ATOM 828 O O . CYS A 1 106 ? -22.004 4.665 18.844 1.00 90.12 106 CYS A O 1
ATOM 830 N N . ASP A 1 107 ? -22.097 2.466 18.544 1.00 93.00 107 ASP A N 1
ATOM 831 C CA . ASP A 1 107 ? -23.312 2.272 19.338 1.00 93.00 107 ASP A CA 1
ATOM 832 C C . ASP A 1 107 ? -22.987 1.532 20.632 1.00 93.00 107 ASP A C 1
ATOM 834 O O . ASP A 1 107 ? -22.211 0.573 20.641 1.00 93.00 107 ASP A O 1
ATOM 838 N N . CYS A 1 108 ? -23.559 2.002 21.742 1.00 95.31 108 CYS A N 1
ATOM 839 C CA . CYS A 1 108 ? -23.462 1.313 23.024 1.00 95.31 108 CYS A CA 1
ATOM 840 C C . CYS A 1 108 ? -24.258 0.004 22.968 1.00 95.31 108 CYS A C 1
ATOM 842 O O . CYS A 1 108 ? -25.315 -0.050 22.344 1.00 95.31 108 CYS A O 1
ATOM 844 N N . TYR A 1 109 ? -23.766 -1.043 23.631 1.00 95.25 109 TYR A N 1
ATOM 845 C CA . TYR A 1 109 ? -24.540 -2.278 23.776 1.00 95.25 109 TYR A CA 1
ATOM 846 C C . TYR A 1 109 ? -25.806 -2.061 24.616 1.00 95.25 109 TYR A C 1
ATOM 848 O O . TYR A 1 109 ? -25.886 -1.124 25.412 1.00 95.25 109 TYR A O 1
ATOM 856 N N . ASP A 1 110 ? -26.770 -2.973 24.483 1.00 93.19 110 ASP A N 1
ATOM 857 C CA . ASP A 1 110 ? -27.995 -2.966 25.282 1.00 93.19 110 ASP A CA 1
ATOM 858 C C . ASP A 1 110 ? -27.686 -2.904 26.788 1.00 93.19 110 ASP A C 1
ATOM 860 O O . ASP A 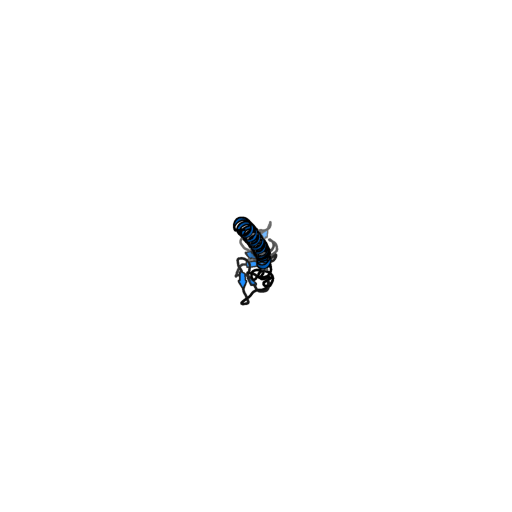1 110 ? -26.811 -3.610 27.297 1.00 93.19 110 ASP A O 1
ATOM 864 N N . GLY A 1 111 ? -28.407 -2.040 27.506 1.00 92.81 111 GLY A N 1
ATOM 865 C CA . GLY A 1 111 ? -28.169 -1.775 28.930 1.00 92.81 111 GLY A CA 1
ATOM 866 C C . GLY A 1 111 ? -27.061 -0.754 29.214 1.00 92.81 111 GLY A C 1
ATOM 867 O O . GLY A 1 111 ? -26.785 -0.481 30.383 1.00 92.81 111 GLY A O 1
ATOM 868 N N . TYR A 1 112 ? -26.456 -0.158 28.182 1.00 94.94 112 TYR A N 1
ATOM 869 C CA . TYR A 1 112 ? -25.512 0.951 28.310 1.00 94.94 112 TYR A CA 1
ATOM 870 C C . TYR A 1 112 ? -26.037 2.214 27.616 1.00 94.94 112 TYR A C 1
ATOM 872 O O . TYR A 1 112 ? -26.662 2.149 26.561 1.00 94.94 112 TYR A O 1
ATOM 880 N N . GLN A 1 113 ? -25.738 3.381 28.186 1.00 93.88 113 GLN A N 1
ATOM 881 C CA . GLN A 1 113 ? -26.031 4.693 27.611 1.00 93.88 113 GLN A CA 1
ATOM 882 C C . GLN A 1 113 ? -24.758 5.509 27.402 1.00 93.88 113 GLN A C 1
ATOM 884 O O . GLN A 1 113 ? -23.732 5.283 28.042 1.00 93.88 113 GLN A O 1
ATOM 889 N N . ARG A 1 114 ? -24.815 6.473 26.484 1.00 91.75 114 ARG A N 1
ATOM 890 C CA . ARG A 1 114 ? -23.672 7.321 26.148 1.00 91.75 114 ARG A CA 1
ATOM 891 C C . ARG A 1 114 ? -23.580 8.515 27.094 1.00 91.75 114 ARG A C 1
ATOM 893 O O . ARG A 1 114 ? -24.434 9.394 27.066 1.00 91.75 114 ARG A O 1
ATOM 900 N N . GLU A 1 115 ? -22.476 8.607 27.826 1.00 91.50 115 GLU A N 1
ATOM 901 C CA . GLU A 1 115 ? -22.140 9.728 28.703 1.00 91.50 115 GLU A CA 1
ATOM 902 C C . GLU A 1 115 ? -20.684 10.155 28.493 1.00 91.50 115 GLU A C 1
ATOM 904 O O . GLU A 1 115 ? -19.757 9.353 28.605 1.00 91.50 115 GLU A O 1
ATOM 909 N N . ASN A 1 116 ? -20.455 11.435 28.175 1.00 88.88 116 ASN A N 1
ATOM 910 C CA . ASN A 1 116 ? -19.114 12.008 27.966 1.00 88.88 116 ASN A CA 1
ATOM 911 C C . ASN A 1 116 ? -18.227 11.211 26.982 1.00 88.88 116 ASN A C 1
ATOM 913 O O . ASN A 1 116 ? -17.023 11.057 27.194 1.00 88.88 116 ASN A O 1
ATOM 917 N N . GLY A 1 117 ? -18.827 10.670 25.917 1.00 85.19 117 GLY A N 1
ATOM 918 C CA . GLY A 1 117 ? -18.116 9.872 24.910 1.00 85.19 117 GLY A CA 1
ATOM 919 C C . GLY A 1 117 ? -17.741 8.454 25.361 1.00 85.19 117 GLY A C 1
ATOM 920 O O . GLY A 1 117 ? -16.903 7.818 24.727 1.00 85.19 117 GLY A O 1
ATOM 921 N N . LYS A 1 118 ? -18.334 7.947 26.449 1.00 91.06 118 LYS A N 1
ATOM 922 C CA . LYS A 1 118 ? -18.191 6.563 26.922 1.00 91.06 118 LYS A CA 1
ATOM 923 C C . LYS A 1 118 ? -19.562 5.921 27.101 1.00 91.06 118 LYS A C 1
ATOM 925 O O . LYS A 1 118 ? -20.537 6.619 27.354 1.00 91.06 118 LYS A O 1
ATOM 930 N N . CYS A 1 119 ? -19.624 4.599 26.997 1.00 93.25 119 CYS A N 1
ATOM 931 C CA . CYS A 1 119 ? -20.835 3.843 27.296 1.00 93.25 119 CYS A CA 1
ATOM 932 C C . CYS A 1 119 ? -20.822 3.419 28.769 1.00 93.25 119 CYS A C 1
ATOM 934 O O . CYS A 1 119 ? -19.988 2.606 29.181 1.00 93.25 119 CYS A O 1
ATOM 936 N N . THR A 1 120 ? -21.712 4.005 29.566 1.00 94.69 120 THR A N 1
ATOM 937 C CA . THR A 1 120 ? -21.913 3.713 30.991 1.00 94.69 120 THR A CA 1
ATOM 938 C C . THR A 1 120 ? -23.144 2.833 31.167 1.00 94.69 120 THR A C 1
ATOM 940 O O . THR A 1 120 ? -24.063 2.875 30.355 1.00 94.69 120 THR A O 1
ATOM 943 N N . MET A 1 121 ? -23.135 1.956 32.170 1.00 94.62 121 MET A N 1
ATOM 944 C CA . MET A 1 121 ? -24.268 1.066 32.429 1.00 94.62 121 MET A CA 1
ATOM 945 C C . MET A 1 121 ? -25.466 1.899 32.887 1.00 94.62 121 MET A C 1
ATOM 947 O O . MET A 1 121 ? -25.305 2.793 33.716 1.00 94.62 121 MET A O 1
ATOM 951 N N . ILE A 1 122 ? -26.650 1.607 32.356 1.00 92.38 122 ILE A N 1
ATOM 952 C CA . ILE A 1 122 ? -27.888 2.239 32.806 1.00 92.38 122 ILE A CA 1
ATOM 953 C C . ILE A 1 122 ? -28.189 1.679 34.195 1.00 92.38 122 ILE A C 1
ATOM 955 O O . ILE A 1 122 ? -28.485 0.492 34.338 1.00 92.38 122 ILE A O 1
ATOM 959 N N . GLU A 1 123 ? -28.091 2.520 35.223 1.00 88.38 123 GLU A N 1
ATOM 960 C CA . GLU A 1 123 ? -28.589 2.162 36.545 1.00 88.38 123 GLU A CA 1
ATOM 961 C C . GLU A 1 123 ? -30.111 2.075 36.457 1.00 88.38 123 GLU A C 1
ATOM 963 O O . GLU A 1 123 ? -30.800 3.076 36.245 1.00 88.38 123 GLU A O 1
ATOM 968 N N . THR A 1 124 ? -30.645 0.859 36.568 1.00 80.62 124 THR A N 1
ATOM 969 C CA . THR A 1 124 ? -32.085 0.676 36.697 1.00 80.62 124 THR A CA 1
ATOM 970 C C . THR A 1 124 ? -32.516 1.391 37.976 1.00 80.62 124 THR A C 1
ATOM 972 O O . THR A 1 124 ? -31.952 1.098 39.036 1.00 80.62 124 THR A O 1
ATOM 975 N N . PRO A 1 125 ? -33.489 2.319 37.915 1.00 79.50 125 PRO A N 1
ATOM 976 C CA . PRO A 1 125 ? -34.042 2.908 39.122 1.00 79.50 125 PRO A CA 1
ATOM 977 C C . PRO A 1 125 ? -34.496 1.787 40.063 1.00 79.50 125 PRO A C 1
ATOM 979 O O . PRO A 1 125 ? -35.014 0.778 39.568 1.00 79.50 125 PRO A O 1
ATOM 982 N N . PRO A 1 126 ? -34.311 1.929 41.388 1.00 77.94 126 PRO A N 1
ATOM 983 C CA . PRO A 1 126 ? -34.900 0.982 42.322 1.00 77.94 126 PRO A CA 1
ATOM 984 C C . PRO A 1 126 ? -36.395 0.882 42.017 1.00 77.94 126 PRO A C 1
ATOM 986 O O . PRO A 1 126 ? -37.043 1.907 41.770 1.00 77.94 126 PRO A O 1
ATOM 989 N N . GLU A 1 127 ? -36.919 -0.346 41.961 1.00 79.75 127 GLU A N 1
ATOM 990 C CA . GLU A 1 127 ? -38.356 -0.548 41.787 1.00 79.75 127 GLU A CA 1
ATOM 991 C C . GLU A 1 127 ? -39.086 0.305 42.832 1.00 79.75 127 GLU A C 1
ATOM 993 O O . GLU A 1 127 ? -38.671 0.322 43.994 1.00 79.75 127 GLU A O 1
ATOM 998 N N . PRO A 1 128 ? -40.120 1.070 42.438 1.00 82.38 128 PRO A N 1
ATOM 999 C CA . PRO A 1 128 ? -40.888 1.827 43.407 1.00 82.38 128 PRO A CA 1
ATOM 1000 C C . PRO A 1 128 ? -41.458 0.840 44.422 1.00 82.38 128 PRO A C 1
ATOM 1002 O O . PRO A 1 128 ? -42.062 -0.156 44.023 1.00 82.38 128 PRO A O 1
ATOM 1005 N N . ASP A 1 129 ? -41.265 1.112 45.713 1.00 81.56 129 ASP A N 1
ATOM 1006 C CA . ASP A 1 129 ? -41.881 0.335 46.785 1.00 81.56 129 ASP A CA 1
ATOM 1007 C C . ASP A 1 129 ? -43.402 0.351 46.569 1.00 81.56 129 ASP A C 1
ATOM 1009 O O . ASP A 1 129 ? -44.083 1.344 46.835 1.00 81.56 129 ASP A O 1
ATOM 1013 N N . VAL A 1 130 ? -43.942 -0.731 46.005 1.00 83.69 130 VAL A N 1
ATOM 1014 C CA . VAL A 1 130 ? -45.382 -0.882 45.816 1.00 83.69 130 VAL A CA 1
ATOM 1015 C C . VAL A 1 130 ? -45.963 -1.200 47.187 1.00 83.69 130 VAL A C 1
ATOM 1017 O O . VAL A 1 130 ? -45.862 -2.329 47.666 1.00 83.69 130 VAL A O 1
ATOM 1020 N N . ASP A 1 131 ? -46.545 -0.194 47.840 1.00 81.44 131 ASP A N 1
ATOM 1021 C CA . ASP A 1 131 ? -47.296 -0.397 49.075 1.00 81.44 131 ASP A CA 1
ATOM 1022 C C . ASP A 1 131 ? -48.566 -1.206 48.763 1.00 81.44 131 ASP A C 1
ATOM 1024 O O . ASP A 1 131 ? -49.506 -0.717 48.135 1.00 81.44 131 ASP A O 1
ATOM 1028 N N . TYR A 1 132 ? -48.566 -2.477 49.168 1.00 80.56 132 TYR A N 1
ATOM 1029 C CA . TYR A 1 132 ? -49.665 -3.423 48.958 1.00 80.56 132 TYR A CA 1
ATOM 1030 C C . TYR A 1 132 ? -50.815 -3.279 49.979 1.00 80.56 132 TYR A C 1
ATOM 1032 O O . TYR A 1 132 ? -51.716 -4.116 49.986 1.00 80.56 132 TYR A O 1
ATOM 1040 N N . ASN A 1 133 ? -50.824 -2.243 50.828 1.00 80.50 133 ASN A N 1
ATOM 1041 C CA . ASN A 1 133 ? -51.845 -2.052 51.868 1.00 80.50 133 ASN A CA 1
ATOM 1042 C C . ASN A 1 133 ? -52.870 -0.940 51.548 1.00 80.50 133 ASN A C 1
ATOM 1044 O O . ASN A 1 133 ? -53.016 0.012 52.318 1.00 80.50 133 ASN A O 1
ATOM 1048 N N . SER A 1 134 ? -53.627 -1.067 50.450 1.00 64.94 134 SER A N 1
ATOM 1049 C CA . SER A 1 134 ? -54.857 -0.278 50.209 1.00 64.94 134 SER A CA 1
ATOM 1050 C C . SER A 1 134 ? -56.087 -1.156 50.054 1.00 64.94 134 SER A C 1
ATOM 1052 O O . SER A 1 134 ? -56.017 -2.132 49.277 1.00 64.94 134 SER A O 1
#